Protein AF-A0A2N3AWU1-F1 (afdb_monomer_lite)

Secondary structure (DSSP, 8-state):
---HHHHHHHHHH-HHHHHHHHHTTS--SS--S-S---TTTTS--

Foldseek 3Di:
DDDPVNLVVVCVVPVFCSQLVVQVVDDDPDGDPTSWACVDPPDID

Structure (mmCIF, N/CA/C/O backbone):
data_AF-A0A2N3AWU1-F1
#
_entry.id   AF-A0A2N3AWU1-F1
#
loop_
_atom_site.group_PDB
_atom_site.id
_atom_site.type_symbol
_atom_site.label_atom_id
_atom_site.label_alt_id
_atom_site.label_comp_id
_atom_site.label_asym_id
_atom_site.label_entity_id
_atom_site.label_seq_id
_atom_site.pdbx_PDB_ins_code
_atom_site.Cartn_x
_atom_site.Cartn_y
_atom_site.Cartn_z
_atom_site.occupancy
_atom_site.B_iso_or_equiv
_atom_site.auth_seq_id
_atom_site.auth_comp_id
_atom_site.auth_asym_id
_atom_site.auth_atom_id
_atom_site.pdbx_PDB_model_num
ATOM 1 N N . MET A 1 1 ? -9.890 -8.362 17.185 1.00 65.88 1 MET A N 1
ATOM 2 C CA . MET A 1 1 ? -8.564 -7.875 16.745 1.00 65.88 1 MET A CA 1
ATOM 3 C C . MET A 1 1 ? -8.078 -8.829 15.673 1.00 65.88 1 MET A C 1
ATOM 5 O O . MET A 1 1 ? -8.235 -10.024 15.884 1.00 65.88 1 MET A O 1
ATOM 9 N N 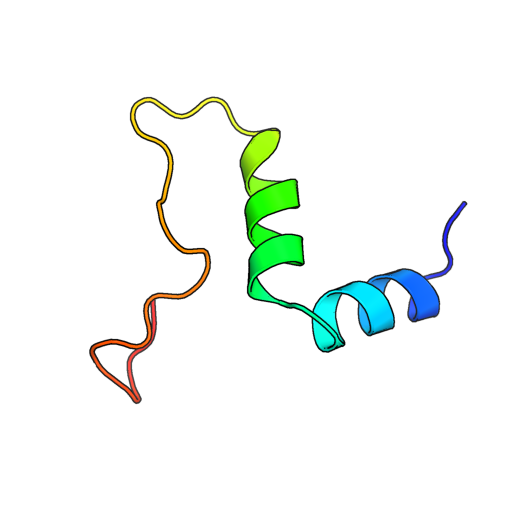. ALA A 1 2 ? -7.571 -8.336 14.542 1.00 80.38 2 ALA A N 1
ATOM 10 C CA . ALA A 1 2 ? -6.959 -9.215 13.547 1.00 80.38 2 ALA A CA 1
ATOM 11 C C . ALA A 1 2 ? -5.670 -9.814 14.123 1.00 80.38 2 ALA A C 1
ATOM 13 O O . ALA A 1 2 ? -4.918 -9.131 14.823 1.00 80.38 2 ALA A O 1
ATOM 14 N N . THR A 1 3 ? -5.434 -11.090 13.858 1.00 95.19 3 THR A N 1
ATOM 15 C CA . THR A 1 3 ? -4.199 -11.777 14.226 1.00 95.19 3 THR A CA 1
ATOM 16 C C . THR A 1 3 ? -3.043 -11.296 13.353 1.00 95.19 3 THR A C 1
ATOM 18 O O . THR A 1 3 ? -3.232 -10.828 12.230 1.00 95.19 3 THR A O 1
ATOM 21 N N . TYR A 1 4 ? -1.814 -11.467 13.842 1.00 93.81 4 TYR A N 1
ATOM 22 C CA . TYR A 1 4 ? -0.619 -11.163 13.053 1.00 93.81 4 TYR A CA 1
ATOM 23 C C . TYR A 1 4 ? -0.614 -11.893 11.700 1.00 93.81 4 TYR A C 1
ATOM 25 O O . TYR A 1 4 ? -0.262 -11.307 10.679 1.00 93.81 4 TYR A O 1
ATOM 33 N N . ARG A 1 5 ? -1.058 -13.158 11.678 1.00 95.25 5 ARG A N 1
ATOM 34 C CA . ARG A 1 5 ? -1.121 -13.962 10.453 1.00 95.25 5 ARG A CA 1
ATOM 35 C C . ARG A 1 5 ? -2.101 -13.380 9.435 1.00 95.25 5 ARG A C 1
ATOM 37 O O . ARG A 1 5 ? -1.72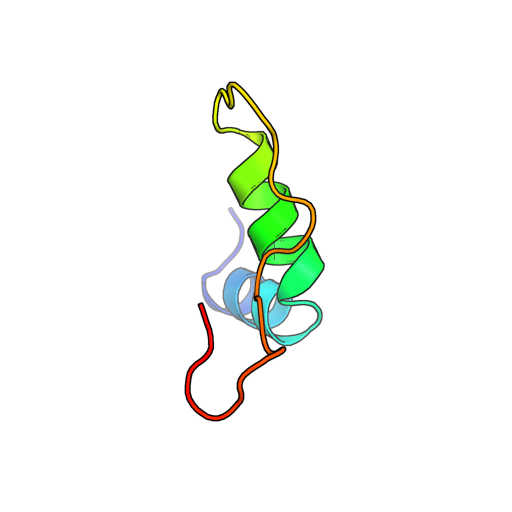8 -13.244 8.280 1.00 95.25 5 ARG A O 1
ATOM 44 N N . GLU A 1 6 ? -3.290 -12.966 9.860 1.00 93.69 6 GLU A N 1
ATOM 45 C CA . GLU A 1 6 ? -4.272 -12.345 8.959 1.00 93.69 6 GLU A CA 1
ATOM 46 C C . GLU A 1 6 ? -3.766 -11.022 8.366 1.00 93.69 6 GLU A C 1
ATOM 48 O O . GLU A 1 6 ? -3.994 -10.747 7.189 1.00 93.69 6 GLU A O 1
ATOM 53 N N . ILE A 1 7 ? -3.045 -10.213 9.153 1.00 94.06 7 ILE A N 1
ATOM 54 C CA . ILE A 1 7 ? -2.435 -8.965 8.668 1.00 94.06 7 ILE A CA 1
ATOM 55 C C . ILE A 1 7 ? -1.337 -9.268 7.643 1.00 94.06 7 ILE A C 1
ATOM 57 O O . ILE A 1 7 ? -1.305 -8.655 6.576 1.00 94.06 7 ILE A O 1
ATOM 61 N N . TYR A 1 8 ? -0.467 -10.234 7.945 1.00 94.75 8 TYR A N 1
ATOM 62 C CA . TYR A 1 8 ? 0.612 -10.647 7.051 1.00 94.75 8 TYR A CA 1
ATOM 63 C C . TYR A 1 8 ? 0.082 -11.225 5.734 1.00 94.75 8 TYR A C 1
ATOM 65 O O . TYR A 1 8 ? 0.572 -10.874 4.663 1.00 94.75 8 TYR A O 1
ATOM 73 N N . ASP A 1 9 ? -0.951 -12.067 5.795 1.00 96.00 9 ASP A N 1
ATOM 74 C CA . ASP A 1 9 ? -1.608 -12.605 4.602 1.00 96.00 9 ASP A CA 1
ATOM 75 C C . ASP A 1 9 ? -2.282 -11.494 3.783 1.00 96.00 9 ASP A C 1
ATOM 77 O O . ASP A 1 9 ? -2.260 -11.536 2.552 1.00 96.00 9 ASP A O 1
ATOM 81 N N . GLY A 1 10 ? -2.826 -10.472 4.454 1.00 93.75 10 GLY A N 1
ATOM 82 C CA . GLY A 1 10 ? -3.356 -9.266 3.820 1.00 93.75 10 GLY A CA 1
ATOM 83 C C . GLY A 1 10 ? -2.298 -8.499 3.028 1.00 93.75 10 GLY A C 1
ATOM 84 O O . GLY A 1 10 ? -2.537 -8.184 1.864 1.00 93.75 10 GLY A O 1
ATOM 85 N N . TRP A 1 11 ? -1.126 -8.262 3.624 1.00 94.56 11 TRP A N 1
ATOM 86 C CA . TRP A 1 11 ? 0.012 -7.648 2.934 1.00 94.56 11 TRP A CA 1
ATOM 87 C C . TRP A 1 11 ? 0.512 -8.511 1.771 1.00 94.56 11 TRP A C 1
ATOM 89 O O . TRP A 1 11 ? 0.702 -8.005 0.672 1.00 94.56 11 TRP A O 1
ATOM 99 N N . ARG A 1 12 ? 0.684 -9.824 1.975 1.00 95.25 12 ARG A N 1
ATOM 100 C CA . ARG A 1 12 ? 1.221 -10.724 0.943 1.00 95.25 12 ARG A CA 1
ATOM 101 C C . ARG A 1 12 ? 0.307 -10.838 -0.278 1.00 95.25 12 ARG A C 1
ATOM 103 O O . ARG A 1 12 ? 0.797 -11.040 -1.384 1.00 95.25 12 ARG A O 1
ATOM 110 N N . ARG A 1 13 ? -1.012 -10.772 -0.081 1.00 96.88 13 ARG A N 1
ATOM 11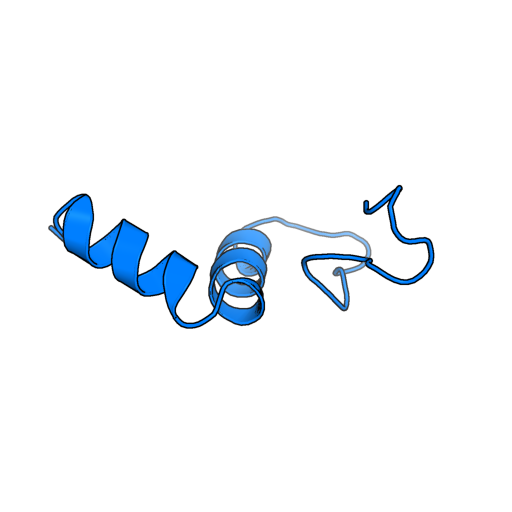1 C CA . ARG A 1 13 ? -1.991 -10.893 -1.169 1.00 96.88 13 ARG A CA 1
ATOM 112 C C . ARG A 1 13 ? -2.001 -9.667 -2.079 1.00 96.88 13 ARG A C 1
ATOM 114 O O . ARG A 1 13 ? -2.162 -9.835 -3.281 1.00 96.88 13 ARG A O 1
ATOM 121 N N . ASP A 1 14 ? -1.879 -8.474 -1.506 1.00 95.31 14 ASP A N 1
ATOM 122 C CA . ASP A 1 14 ? -1.914 -7.214 -2.250 1.00 95.31 14 ASP A CA 1
ATOM 123 C C . ASP A 1 14 ? -1.067 -6.147 -1.531 1.00 95.31 14 ASP A C 1
ATOM 125 O O . ASP A 1 14 ? -1.594 -5.360 -0.735 1.00 95.31 14 ASP A O 1
ATOM 129 N N . PRO A 1 15 ? 0.260 -6.145 -1.759 1.00 94.81 15 PRO A N 1
ATOM 130 C CA . PRO A 1 15 ? 1.172 -5.223 -1.090 1.00 94.81 15 PRO A CA 1
ATOM 131 C C . PRO A 1 15 ? 0.865 -3.760 -1.414 1.00 94.81 15 PRO A C 1
ATOM 133 O O . PRO A 1 15 ? 0.952 -2.908 -0.532 1.00 94.81 15 PRO A O 1
ATOM 136 N N . GLU A 1 16 ? 0.474 -3.485 -2.659 1.00 94.75 16 GLU A N 1
ATOM 137 C CA . GLU A 1 16 ? 0.185 -2.144 -3.161 1.00 94.75 16 GLU A CA 1
ATOM 138 C C . GLU A 1 16 ? -1.015 -1.550 -2.421 1.00 94.75 16 GLU A C 1
ATOM 140 O O . GLU A 1 16 ? -0.900 -0.519 -1.755 1.00 94.75 16 GLU A O 1
ATOM 145 N N . ALA A 1 17 ? -2.160 -2.240 -2.436 1.00 94.69 17 ALA A N 1
ATOM 146 C CA . ALA A 1 17 ? -3.351 -1.767 -1.740 1.00 94.69 17 ALA A CA 1
ATOM 147 C C . ALA A 1 17 ? -3.152 -1.729 -0.218 1.00 94.69 17 ALA A C 1
ATOM 149 O O . ALA A 1 17 ? -3.681 -0.838 0.453 1.00 94.69 17 ALA A O 1
ATOM 150 N N . PHE A 1 18 ? -2.387 -2.674 0.340 1.00 96.25 18 PHE A N 1
ATOM 151 C CA . PHE A 1 18 ? -2.076 -2.708 1.767 1.00 96.25 18 PHE A CA 1
ATOM 152 C C . PHE A 1 18 ? -1.322 -1.448 2.207 1.00 96.25 18 PHE A C 1
ATOM 154 O O . PHE A 1 18 ? -1.749 -0.766 3.146 1.00 96.25 18 PHE A O 1
ATOM 161 N N . TRP A 1 19 ? -0.238 -1.107 1.510 1.00 95.50 19 TRP A N 1
ATOM 162 C CA . TRP A 1 19 ? 0.580 0.055 1.843 1.00 95.50 19 TRP A CA 1
ATOM 163 C C . TRP A 1 19 ? -0.087 1.374 1.462 1.00 95.50 19 TRP A C 1
ATOM 165 O O . TRP A 1 19 ? -0.033 2.313 2.252 1.00 95.50 19 TRP A O 1
ATOM 175 N N . MET A 1 20 ? -0.813 1.441 0.344 1.00 95.62 20 MET A N 1
ATOM 176 C CA . MET A 1 20 ? -1.593 2.631 -0.019 1.00 95.62 20 MET A CA 1
ATOM 177 C C . MET A 1 20 ? -2.711 2.921 0.988 1.00 95.62 20 MET A C 1
ATOM 179 O O . MET A 1 20 ? -2.958 4.078 1.334 1.00 95.62 20 MET A O 1
ATOM 183 N N . LYS A 1 21 ? -3.360 1.882 1.532 1.00 95.12 21 LYS A N 1
ATOM 184 C CA . LYS A 1 21 ? -4.338 2.041 2.617 1.00 95.12 21 LYS A CA 1
ATOM 185 C C . LYS A 1 21 ? -3.687 2.608 3.878 1.00 95.12 21 LYS A C 1
ATOM 187 O O . LYS A 1 21 ? -4.271 3.485 4.510 1.00 95.12 21 LYS A O 1
ATOM 192 N N . ALA A 1 22 ? -2.497 2.124 4.235 1.00 94.31 22 ALA A N 1
ATOM 193 C CA . ALA A 1 22 ? -1.735 2.663 5.357 1.00 94.31 22 ALA A CA 1
ATOM 194 C C . ALA A 1 22 ? -1.294 4.114 5.096 1.00 94.31 22 ALA A C 1
ATOM 196 O O . ALA A 1 22 ? -1.440 4.955 5.974 1.00 94.31 22 ALA A O 1
ATOM 197 N N . ALA A 1 23 ? -0.852 4.446 3.881 1.00 94.56 23 ALA A N 1
ATOM 198 C CA . ALA A 1 23 ? -0.498 5.811 3.492 1.00 94.56 23 ALA A CA 1
ATOM 199 C C . ALA A 1 23 ? -1.694 6.779 3.547 1.00 94.56 23 ALA A C 1
ATOM 201 O O . ALA A 1 23 ? -1.508 7.980 3.724 1.00 94.56 23 ALA A O 1
ATOM 202 N N . GLY A 1 24 ? -2.926 6.272 3.437 1.00 93.94 24 GLY A N 1
ATOM 203 C CA . GLY A 1 24 ? -4.149 7.070 3.498 1.00 93.94 24 GLY A CA 1
ATOM 204 C C . GLY A 1 24 ? -4.413 7.765 4.838 1.00 93.94 24 GLY A C 1
ATOM 205 O O . GLY A 1 24 ? -5.212 8.698 4.860 1.00 93.94 24 GLY A O 1
ATOM 206 N N . VAL A 1 25 ? -3.762 7.343 5.930 1.00 96.31 25 VAL A N 1
ATOM 207 C CA . VAL A 1 25 ? -3.902 7.986 7.254 1.00 96.31 25 VAL A CA 1
ATOM 208 C C . VAL A 1 25 ? -2.902 9.122 7.484 1.00 96.31 25 VAL A C 1
ATOM 210 O O . VAL A 1 25 ? -2.962 9.782 8.516 1.00 96.31 25 VAL A O 1
ATOM 213 N N . ILE A 1 26 ? -1.966 9.321 6.555 1.00 95.75 26 ILE A N 1
ATOM 214 C CA . ILE A 1 26 ? -0.956 10.375 6.619 1.00 95.75 26 ILE A CA 1
ATOM 215 C C . ILE A 1 26 ? -1.500 11.621 5.910 1.00 95.75 26 ILE A C 1
ATOM 217 O O . ILE A 1 26 ? -2.090 11.530 4.829 1.00 95.75 26 ILE A O 1
ATOM 221 N N . ASP A 1 27 ? -1.266 12.791 6.501 1.00 95.94 27 ASP A N 1
ATOM 222 C CA . ASP A 1 27 ? -1.566 14.080 5.881 1.00 95.94 27 ASP A CA 1
ATOM 223 C C . ASP A 1 27 ? -0.443 14.481 4.921 1.00 95.94 27 ASP A C 1
ATOM 225 O O . ASP A 1 27 ? 0.624 14.954 5.313 1.00 95.94 27 ASP A O 1
ATOM 229 N N . TRP A 1 28 ? -0.693 14.260 3.634 1.00 95.00 28 TRP A N 1
ATOM 230 C CA . TRP A 1 28 ? 0.237 14.586 2.561 1.00 95.00 28 TRP A CA 1
ATOM 231 C C . TRP A 1 28 ? -0.032 15.976 1.990 1.00 95.00 28 TRP A C 1
ATOM 233 O O . TRP A 1 28 ? -1.184 16.342 1.758 1.00 95.00 28 TRP A O 1
ATOM 243 N N . PHE A 1 29 ? 1.033 16.694 1.633 1.00 96.25 29 PHE A N 1
ATOM 244 C CA . PHE A 1 29 ? 0.922 17.824 0.705 1.00 96.25 29 PHE A CA 1
ATOM 245 C C . PHE A 1 29 ? 0.587 17.338 -0.713 1.00 96.25 29 PHE A C 1
ATOM 247 O O . PHE A 1 29 ? -0.324 17.860 -1.349 1.00 96.25 29 PHE A O 1
ATOM 254 N N . GLU A 1 30 ? 1.274 16.290 -1.178 1.00 94.94 30 GLU A N 1
ATOM 255 C CA . GLU A 1 30 ? 0.955 15.557 -2.404 1.00 94.94 30 GLU A CA 1
ATOM 256 C C . GLU A 1 30 ? 0.966 14.058 -2.104 1.00 94.94 30 GLU A C 1
ATOM 258 O O . GLU A 1 30 ? 1.933 13.530 -1.554 1.00 94.94 30 GLU A O 1
ATOM 263 N N . LYS A 1 31 ? -0.134 13.372 -2.426 1.00 93.25 31 LYS A N 1
ATOM 264 C CA . LYS A 1 31 ? -0.273 11.941 -2.146 1.00 93.25 31 LYS A CA 1
ATOM 265 C C . LYS A 1 31 ? 0.562 11.112 -3.128 1.00 93.25 31 LYS A C 1
ATOM 267 O O . LYS A 1 31 ? 0.540 11.410 -4.325 1.00 93.25 31 LYS A O 1
ATOM 272 N N . PRO A 1 32 ? 1.224 10.038 -2.660 1.00 93.12 32 PRO A N 1
ATOM 273 C CA . PRO A 1 32 ? 1.891 9.103 -3.555 1.00 93.12 32 PRO A CA 1
ATOM 274 C C . PRO A 1 32 ? 0.872 8.433 -4.487 1.00 93.12 32 PRO A C 1
ATOM 276 O O . PRO A 1 32 ? -0.302 8.278 -4.143 1.00 93.12 32 PRO A O 1
ATOM 279 N N . LYS A 1 33 ? 1.323 8.045 -5.684 1.00 92.31 33 LYS A N 1
ATOM 280 C CA . LYS A 1 33 ? 0.501 7.334 -6.682 1.00 92.31 33 LYS A CA 1
ATOM 281 C C . LYS A 1 33 ? 0.721 5.824 -6.673 1.00 92.31 33 LYS A C 1
ATOM 283 O O . LYS A 1 33 ? -0.139 5.105 -7.169 1.00 92.31 33 LYS A O 1
ATOM 288 N N . ALA A 1 34 ? 1.850 5.387 -6.125 1.00 92.88 34 ALA A N 1
ATOM 289 C CA . ALA A 1 34 ? 2.215 3.994 -5.951 1.00 92.88 34 ALA A CA 1
ATOM 290 C C . ALA A 1 34 ? 2.886 3.808 -4.585 1.00 92.88 34 ALA A C 1
ATOM 292 O O . ALA A 1 34 ? 3.50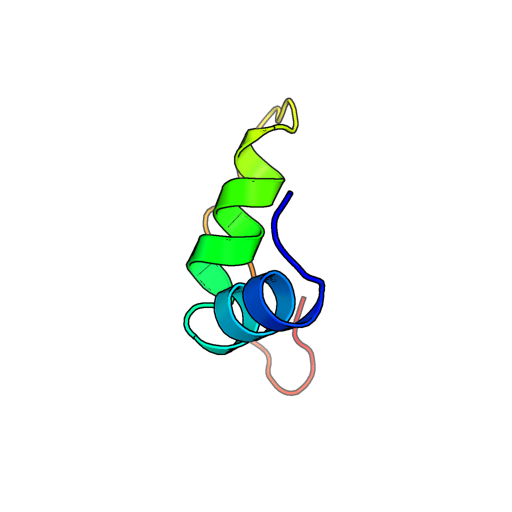6 4.749 -4.076 1.00 92.88 34 ALA A O 1
ATOM 293 N N . ALA A 1 35 ? 2.755 2.620 -4.002 1.00 92.56 35 ALA A N 1
ATOM 294 C CA . ALA A 1 35 ? 3.424 2.268 -2.753 1.00 92.56 35 ALA A CA 1
ATOM 295 C C . ALA A 1 35 ? 4.864 1.785 -2.965 1.00 92.56 35 ALA A C 1
ATOM 297 O O . ALA A 1 35 ? 5.689 1.964 -2.071 1.00 92.56 35 ALA A O 1
ATOM 298 N N . LEU A 1 36 ? 5.154 1.1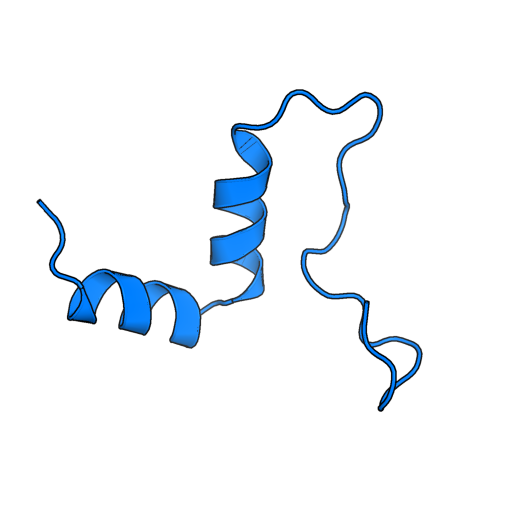76 -4.115 1.00 92.44 36 LEU A N 1
ATOM 299 C CA . LEU A 1 36 ? 6.495 0.763 -4.516 1.00 92.44 36 LEU A CA 1
ATOM 300 C C . LEU A 1 36 ? 6.805 1.326 -5.901 1.00 92.44 36 LEU A C 1
ATOM 302 O O . LEU A 1 36 ? 6.045 1.123 -6.845 1.00 92.44 36 LEU A O 1
ATOM 306 N N . ASP A 1 37 ? 7.943 1.992 -6.029 1.00 91.94 37 ASP A N 1
ATOM 307 C CA . ASP A 1 37 ? 8.501 2.376 -7.315 1.00 91.94 37 ASP A CA 1
ATOM 308 C C . ASP A 1 37 ? 9.583 1.363 -7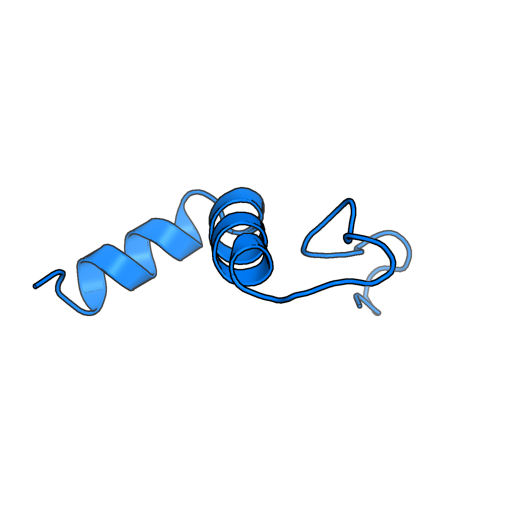.715 1.00 91.94 37 ASP A C 1
ATOM 310 O O . ASP A 1 37 ? 10.690 1.335 -7.168 1.00 91.94 37 ASP A O 1
ATOM 314 N N . ASP A 1 38 ? 9.240 0.505 -8.674 1.00 91.56 38 ASP A N 1
ATOM 315 C CA . ASP A 1 38 ? 10.082 -0.567 -9.211 1.00 91.56 38 ASP A CA 1
ATOM 316 C C . ASP A 1 38 ? 10.727 -0.214 -10.563 1.00 91.56 38 ASP A C 1
ATOM 318 O O . ASP A 1 38 ? 11.401 -1.045 -11.179 1.00 91.56 38 ASP A O 1
ATOM 322 N N . THR A 1 39 ? 10.592 1.041 -11.007 1.00 90.88 39 THR A N 1
ATOM 323 C CA . THR A 1 39 ? 11.021 1.491 -12.342 1.00 90.88 39 THR A CA 1
ATOM 324 C C . THR A 1 39 ? 12.526 1.367 -12.592 1.00 90.88 39 THR A C 1
ATOM 326 O O . THR A 1 39 ? 12.958 1.372 -13.744 1.00 90.88 39 THR A O 1
ATOM 329 N N . ASN A 1 40 ? 13.332 1.235 -11.533 1.00 88.81 40 ASN A N 1
ATOM 330 C CA . ASN A 1 40 ? 14.787 1.102 -11.597 1.00 88.81 40 ASN A CA 1
ATOM 331 C C . ASN A 1 40 ? 15.303 -0.146 -10.858 1.00 88.81 40 ASN A C 1
ATOM 333 O O . ASN A 1 40 ? 16.294 -0.080 -10.128 1.00 88.81 40 ASN A O 1
ATOM 337 N N . ALA A 1 41 ? 14.635 -1.292 -11.018 1.00 85.44 41 ALA A N 1
ATOM 338 C CA . ALA A 1 41 ? 15.097 -2.561 -10.450 1.00 85.44 41 ALA A CA 1
ATOM 339 C C . ALA A 1 41 ? 16.588 -2.841 -10.794 1.00 85.44 41 ALA A C 1
ATOM 341 O O . ALA A 1 41 ? 16.991 -2.670 -11.947 1.00 85.44 41 ALA A O 1
ATOM 342 N N . PRO A 1 42 ? 17.430 -3.271 -9.825 1.00 88.00 42 PRO A N 1
ATOM 343 C CA . PRO A 1 42 ? 17.084 -3.758 -8.484 1.00 88.00 42 PRO A CA 1
ATOM 344 C C . PRO A 1 42 ? 16.974 -2.662 -7.403 1.00 88.00 42 PRO A C 1
ATOM 346 O O . PRO A 1 42 ? 16.790 -2.983 -6.231 1.00 88.00 42 PRO A O 1
ATOM 349 N N . PHE A 1 43 ? 17.106 -1.384 -7.766 1.00 89.19 43 PHE A N 1
ATOM 350 C CA . PHE A 1 43 ? 17.022 -0.243 -6.851 1.00 89.19 43 PHE A CA 1
ATOM 351 C C . PHE A 1 43 ? 15.589 0.300 -6.780 1.00 89.19 43 PHE A C 1
ATOM 353 O O . PHE A 1 43 ? 15.271 1.329 -7.380 1.00 89.19 43 PHE A O 1
ATOM 360 N N . CYS A 1 44 ? 14.726 -0.402 -6.050 1.00 87.00 44 CYS A N 1
ATOM 361 C CA . CYS A 1 44 ? 13.359 0.050 -5.789 1.00 87.00 44 CYS A CA 1
ATOM 362 C C . CYS A 1 44 ? 13.328 1.135 -4.696 1.00 87.00 44 CYS A C 1
ATOM 364 O O . CYS A 1 44 ? 14.193 1.141 -3.812 1.00 87.00 44 CYS A O 1
ATOM 366 N N . ARG A 1 45 ? 12.339 2.034 -4.745 1.00 81.38 45 ARG A N 1
ATOM 367 C CA . ARG A 1 45 ? 12.136 3.115 -3.761 1.00 81.38 45 ARG A CA 1
ATOM 368 C C . ARG A 1 45 ? 10.680 3.262 -3.336 1.00 81.38 45 ARG A C 1
ATOM 370 O O . ARG A 1 45 ? 9.800 2.761 -4.068 1.00 81.38 45 ARG A O 1
#

Sequence (45 aa):
MATYREIYDGWRRDPEAFWMKAAGVIDWFEKPKAALDDTNAPFCR

pLDDT: mean 92.43, std 5.4, range [65.88, 96.88]

Radius of gyration: 12.68 Å; chains: 1; bounding box: 26×32×29 Å